Protein AF-A0A8J6HVZ1-F1 (afdb_monomer_lite)

Structure (mmCIF, N/CA/C/O backbone):
data_AF-A0A8J6HVZ1-F1
#
_entry.id   AF-A0A8J6HVZ1-F1
#
loop_
_atom_site.group_PDB
_atom_site.id
_atom_site.type_symbol
_atom_site.label_atom_id
_atom_site.label_alt_id
_atom_site.label_comp_id
_atom_site.label_asym_id
_atom_site.label_entity_id
_atom_site.label_seq_id
_atom_site.pdbx_PDB_ins_code
_atom_site.Cartn_x
_atom_site.Cartn_y
_atom_site.Cartn_z
_atom_site.occupancy
_atom_site.B_iso_or_equiv
_atom_site.auth_seq_id
_atom_site.auth_comp_id
_atom_site.auth_asym_id
_atom_site.auth_atom_id
_atom_site.pdbx_PDB_model_num
ATOM 1 N N . MET A 1 1 ? 13.085 -5.490 -25.145 1.00 41.75 1 MET A N 1
ATOM 2 C CA . MET A 1 1 ? 13.051 -6.208 -23.854 1.00 41.75 1 MET A CA 1
ATOM 3 C C . MET A 1 1 ? 12.872 -5.166 -22.767 1.00 41.75 1 MET A C 1
ATOM 5 O O . MET A 1 1 ? 13.739 -4.311 -22.643 1.00 41.75 1 MET A O 1
ATOM 9 N N . SER A 1 2 ? 11.726 -5.144 -22.085 1.00 51.78 2 SER A N 1
ATOM 10 C CA . SER A 1 2 ? 11.505 -4.265 -20.931 1.00 51.78 2 SER A CA 1
ATOM 11 C C . SER A 1 2 ? 12.405 -4.722 -19.785 1.00 51.78 2 SER A C 1
ATOM 13 O O . SER A 1 2 ? 12.492 -5.918 -19.511 1.00 51.78 2 SER A O 1
ATOM 15 N N . ARG A 1 3 ? 13.127 -3.789 -19.161 1.00 53.78 3 ARG A N 1
ATOM 16 C CA . ARG A 1 3 ? 13.948 -4.080 -17.981 1.00 53.78 3 ARG A CA 1
ATOM 17 C C . ARG A 1 3 ? 13.031 -4.488 -16.826 1.00 53.78 3 ARG A C 1
ATOM 19 O O . ARG A 1 3 ? 11.949 -3.924 -16.681 1.00 53.78 3 ARG A O 1
ATOM 26 N N . GLN A 1 4 ? 13.447 -5.482 -16.046 1.00 55.72 4 GLN A N 1
ATOM 27 C CA . GLN A 1 4 ? 12.685 -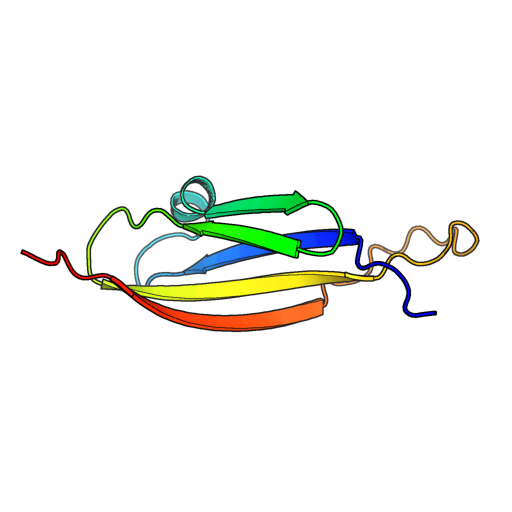5.943 -14.888 1.00 55.72 4 GLN A CA 1
ATOM 28 C C . GLN A 1 4 ? 12.684 -4.842 -13.820 1.00 55.72 4 GLN A C 1
ATOM 30 O O . GLN A 1 4 ? 13.733 -4.286 -13.492 1.00 55.72 4 GLN A O 1
ATOM 35 N N . LEU A 1 5 ? 11.500 -4.507 -13.309 1.00 61.91 5 LEU A N 1
ATOM 36 C CA . LEU A 1 5 ? 11.365 -3.640 -12.144 1.00 61.91 5 LEU A CA 1
ATOM 37 C C . LEU A 1 5 ? 11.779 -4.447 -10.918 1.00 61.91 5 LEU A C 1
ATOM 39 O O . LEU A 1 5 ? 11.276 -5.547 -10.694 1.00 61.91 5 LEU A O 1
ATOM 43 N N . THR A 1 6 ? 12.712 -3.916 -10.141 1.00 65.00 6 THR A N 1
ATOM 44 C CA . THR A 1 6 ? 13.252 -4.595 -8.964 1.00 65.00 6 THR A CA 1
ATOM 45 C C . THR A 1 6 ? 13.057 -3.675 -7.780 1.00 65.00 6 THR A C 1
ATOM 47 O O . THR A 1 6 ? 13.420 -2.510 -7.883 1.00 65.00 6 THR A O 1
ATOM 50 N N . ASP A 1 7 ? 12.557 -4.203 -6.665 1.00 79.75 7 ASP A N 1
ATOM 51 C CA . ASP A 1 7 ? 12.261 -3.457 -5.433 1.00 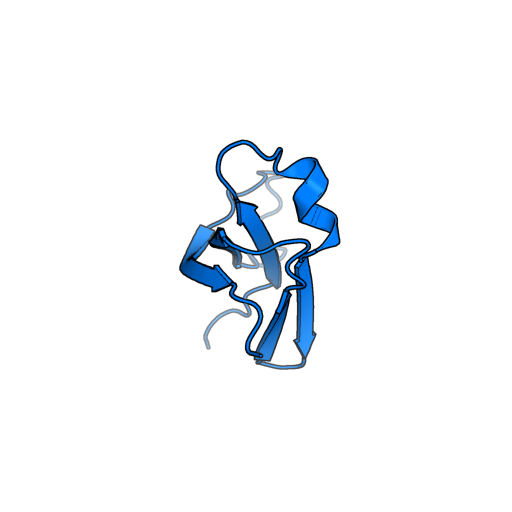79.75 7 ASP A CA 1
ATOM 52 C C . ASP A 1 7 ? 10.930 -2.683 -5.505 1.00 79.75 7 ASP A C 1
ATOM 54 O O . ASP A 1 7 ? 10.835 -1.562 -6.012 1.00 79.75 7 ASP A O 1
ATOM 58 N N . PHE A 1 8 ? 9.871 -3.331 -5.013 1.00 89.00 8 PHE A N 1
ATOM 59 C CA . PHE A 1 8 ? 8.559 -2.722 -4.826 1.00 89.00 8 PHE A CA 1
ATOM 60 C C . PHE A 1 8 ? 8.402 -2.282 -3.376 1.00 89.00 8 PHE A C 1
ATOM 62 O O . PHE A 1 8 ? 8.795 -2.974 -2.443 1.00 89.00 8 PHE A O 1
ATOM 69 N N . MET A 1 9 ? 7.772 -1.134 -3.172 1.00 91.31 9 MET A N 1
ATOM 70 C CA . MET A 1 9 ? 7.425 -0.646 -1.844 1.00 91.31 9 MET A CA 1
ATOM 71 C C . MET A 1 9 ? 5.975 -0.199 -1.834 1.00 91.31 9 MET A C 1
ATOM 73 O O . MET A 1 9 ? 5.464 0.299 -2.833 1.00 91.31 9 MET A O 1
ATOM 77 N N . ALA A 1 10 ? 5.311 -0.358 -0.696 1.00 94.75 10 ALA A N 1
ATOM 78 C CA . ALA A 1 10 ? 3.967 0.157 -0.510 1.00 94.75 10 ALA A CA 1
ATOM 79 C C . ALA A 1 10 ? 3.821 0.814 0.858 1.00 94.75 10 ALA A C 1
ATOM 81 O O . ALA A 1 10 ? 4.323 0.296 1.857 1.00 94.75 10 ALA A O 1
ATOM 82 N N . THR A 1 11 ? 3.121 1.944 0.897 1.00 95.50 11 THR A N 1
ATOM 83 C CA . THR A 1 11 ? 2.801 2.672 2.127 1.00 95.50 11 THR A CA 1
ATOM 84 C C . THR A 1 11 ? 1.294 2.817 2.269 1.00 95.50 11 THR A C 1
ATOM 86 O O . THR A 1 11 ? 0.582 3.119 1.310 1.00 95.50 11 THR A O 1
ATOM 89 N N . LEU A 1 12 ? 0.798 2.549 3.478 1.00 97.12 12 LEU A N 1
ATOM 90 C CA . LEU A 1 12 ? -0.615 2.659 3.820 1.00 97.12 12 LEU A CA 1
ATOM 91 C C . LEU A 1 12 ? -0.830 3.868 4.723 1.00 97.12 12 LEU A C 1
ATOM 93 O O . LEU A 1 12 ? -0.157 4.029 5.740 1.00 97.12 12 LEU A O 1
ATOM 97 N N . HIS A 1 13 ? -1.822 4.668 4.365 1.00 96.94 13 HIS A N 1
ATOM 98 C CA . HIS A 1 13 ? -2.157 5.938 4.988 1.00 96.94 13 HIS A CA 1
ATOM 99 C C . HIS A 1 13 ? -3.575 5.895 5.536 1.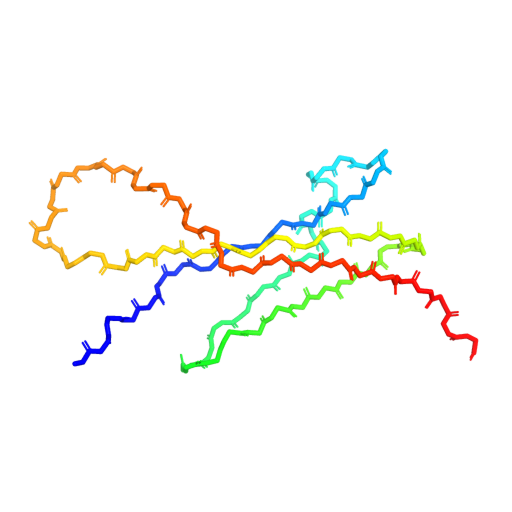00 96.94 13 HIS A C 1
ATOM 101 O O . HIS A 1 13 ? -4.481 5.380 4.882 1.00 96.94 13 HIS A O 1
ATOM 107 N N . LYS A 1 14 ? -3.790 6.489 6.710 1.00 96.38 14 LYS A N 1
ATOM 108 C CA . LYS A 1 14 ? -5.120 6.787 7.250 1.00 96.38 14 LYS A CA 1
ATOM 109 C C . LYS A 1 14 ? -5.059 8.082 8.051 1.00 96.38 14 LYS A C 1
ATOM 111 O O . LYS A 1 14 ? -4.138 8.281 8.839 1.00 96.38 14 LYS A O 1
ATOM 116 N N . ASN A 1 15 ? -6.063 8.939 7.887 1.00 94.50 15 ASN A N 1
ATOM 117 C CA . ASN A 1 15 ? -6.152 10.192 8.635 1.00 94.50 15 ASN A CA 1
ATOM 118 C C . ASN A 1 15 ? -6.109 9.933 10.150 1.00 94.50 15 ASN A C 1
ATOM 120 O O . ASN A 1 15 ? -6.859 9.106 10.665 1.00 94.50 15 ASN A O 1
ATOM 124 N N . GLY A 1 16 ? -5.232 10.652 10.854 1.00 94.50 16 GLY A N 1
ATOM 125 C CA . GLY A 1 16 ? -5.058 10.526 12.304 1.00 94.50 16 GLY A CA 1
ATOM 126 C C . GLY A 1 16 ? -4.244 9.310 12.765 1.00 94.50 16 GLY A C 1
ATOM 127 O O . GLY A 1 16 ? -4.103 9.115 13.971 1.00 94.50 16 GLY A O 1
ATOM 128 N N . VAL A 1 17 ? -3.689 8.503 11.851 1.00 94.75 17 VAL A N 1
ATOM 129 C CA . VAL A 1 17 ? -2.838 7.351 12.185 1.00 94.75 17 VAL A CA 1
ATOM 130 C C . VAL A 1 17 ? -1.457 7.521 11.562 1.00 94.75 17 VAL A C 1
ATOM 132 O O . VAL A 1 17 ? -1.324 7.780 10.371 1.00 94.75 17 VAL A O 1
ATOM 135 N N . GLU A 1 18 ? -0.413 7.342 12.370 1.00 94.50 18 GLU A N 1
ATOM 136 C CA . GLU A 1 18 ? 0.968 7.374 11.886 1.00 94.50 18 GLU A CA 1
ATOM 137 C C . GLU A 1 18 ? 1.259 6.219 10.920 1.00 94.50 18 GLU A C 1
ATOM 139 O O . GLU A 1 18 ? 1.007 5.053 11.237 1.00 94.50 18 GLU A O 1
ATOM 144 N N . GLU A 1 19 ? 1.899 6.526 9.790 1.00 91.06 19 GLU A N 1
ATOM 145 C CA . GLU A 1 19 ? 2.308 5.543 8.776 1.00 91.06 19 GLU A CA 1
ATOM 146 C C . GLU A 1 19 ? 3.136 4.395 9.380 1.00 91.06 19 GLU A C 1
ATOM 148 O O . GLU A 1 19 ? 2.918 3.223 9.076 1.00 91.06 19 GLU A O 1
ATOM 153 N N . LYS A 1 20 ? 4.027 4.700 10.333 1.00 93.25 20 LYS A N 1
ATOM 154 C CA . LYS A 1 20 ? 4.860 3.695 11.013 1.00 93.25 20 LYS A CA 1
ATOM 155 C C . LYS A 1 20 ? 4.037 2.633 11.750 1.00 93.25 20 LYS A C 1
ATOM 157 O O . LYS A 1 20 ? 4.486 1.499 11.891 1.00 93.25 20 LYS A O 1
ATOM 162 N N . ARG A 1 21 ? 2.836 2.971 12.230 1.00 94.81 21 ARG A N 1
ATOM 163 C CA . ARG A 1 21 ? 1.920 1.995 12.843 1.00 94.81 21 ARG A CA 1
ATOM 164 C C . ARG A 1 21 ? 1.227 1.130 11.793 1.00 94.81 21 ARG A C 1
ATOM 166 O O . ARG A 1 21 ? 0.825 0.013 12.122 1.00 94.81 21 ARG A O 1
ATOM 173 N N . LEU A 1 22 ? 1.085 1.650 10.573 1.00 95.31 22 LEU A N 1
ATOM 174 C CA . LEU A 1 22 ? 0.424 1.001 9.447 1.00 95.31 22 LEU A CA 1
ATOM 175 C C . LEU A 1 22 ? 1.356 0.116 8.610 1.00 95.31 22 LEU A C 1
ATOM 177 O O . LEU A 1 22 ? 0.878 -0.825 7.985 1.00 95.31 22 LEU A O 1
ATOM 181 N N . SER A 1 23 ? 2.670 0.342 8.652 1.00 93.19 23 SER A N 1
ATOM 182 C CA . SER A 1 23 ? 3.658 -0.417 7.868 1.00 93.19 23 SER A CA 1
ATOM 183 C C . SER A 1 23 ? 3.589 -1.935 8.074 1.00 93.19 23 SER A C 1
ATOM 185 O O . SER A 1 23 ? 3.731 -2.692 7.123 1.00 93.19 23 SER A O 1
ATOM 187 N N . LYS A 1 24 ? 3.290 -2.399 9.294 1.00 95.00 24 LYS A N 1
ATOM 188 C CA . LYS A 1 24 ? 3.133 -3.833 9.611 1.00 95.00 24 LYS A CA 1
ATOM 189 C C . LYS A 1 24 ? 1.887 -4.490 9.003 1.00 95.00 24 LYS A C 1
ATOM 191 O O . LYS A 1 24 ? 1.748 -5.706 9.075 1.00 95.00 24 LYS A O 1
ATOM 196 N N . PHE A 1 25 ? 0.958 -3.692 8.482 1.00 96.00 25 PHE A N 1
ATOM 197 C CA . PHE A 1 25 ? -0.293 -4.153 7.882 1.00 96.00 25 PHE A CA 1
ATOM 198 C C . PHE A 1 25 ? -0.224 -4.242 6.357 1.00 96.00 25 PHE A C 1
ATOM 200 O O . PHE A 1 25 ? -1.227 -4.575 5.729 1.00 96.00 25 PHE A O 1
ATOM 207 N N . VAL A 1 26 ? 0.940 -3.955 5.774 1.00 95.44 26 VAL A N 1
ATOM 208 C CA . VAL A 1 26 ? 1.206 -4.095 4.347 1.00 95.44 26 VAL A CA 1
ATOM 209 C C . VAL A 1 26 ? 2.404 -5.006 4.168 1.00 95.44 26 VAL A C 1
ATOM 211 O O . VAL A 1 26 ? 3.461 -4.795 4.758 1.00 95.44 26 VAL A O 1
ATOM 214 N N . SER A 1 27 ? 2.257 -6.002 3.313 1.00 94.44 27 SER A N 1
ATOM 215 C CA . SER A 1 27 ? 3.373 -6.781 2.801 1.00 94.44 27 SER A CA 1
ATOM 216 C C . SER A 1 27 ? 3.222 -6.950 1.299 1.00 94.44 27 SER A C 1
ATOM 218 O O . SER A 1 27 ? 2.140 -6.766 0.737 1.00 94.44 27 SER A O 1
ATOM 220 N N . HIS A 1 28 ? 4.319 -7.276 0.630 1.00 93.44 28 HIS A N 1
ATOM 221 C CA . HIS A 1 28 ? 4.286 -7.613 -0.779 1.00 93.44 28 HIS A CA 1
ATOM 222 C C . HIS A 1 28 ? 5.153 -8.837 -1.038 1.00 93.44 28 HIS A C 1
ATOM 224 O O . HIS A 1 28 ? 6.099 -9.107 -0.299 1.00 93.44 28 HIS A O 1
ATOM 230 N N . ASN A 1 29 ? 4.810 -9.572 -2.085 1.00 91.69 29 ASN A N 1
ATOM 231 C CA . ASN A 1 29 ? 5.604 -10.674 -2.594 1.00 91.69 29 ASN A CA 1
ATOM 232 C C . ASN A 1 29 ? 5.688 -10.558 -4.113 1.00 91.69 29 ASN A C 1
ATOM 234 O O . ASN A 1 29 ? 4.675 -10.309 -4.768 1.00 91.69 29 ASN A O 1
ATOM 238 N N . VAL A 1 30 ? 6.884 -10.750 -4.657 1.00 89.44 30 VAL A N 1
ATOM 239 C CA . VAL A 1 30 ? 7.115 -10.792 -6.101 1.00 89.44 30 VAL A CA 1
ATOM 240 C C . VAL A 1 30 ? 7.318 -12.253 -6.484 1.00 89.44 30 VAL A C 1
ATOM 242 O O . VAL A 1 30 ? 8.198 -12.912 -5.936 1.00 89.44 30 VAL A O 1
ATOM 245 N N . SER A 1 31 ? 6.487 -12.761 -7.390 1.00 89.25 31 SER A N 1
ATOM 246 C CA . SER A 1 31 ? 6.619 -14.098 -7.968 1.00 89.25 31 SER A CA 1
ATOM 247 C C . SER A 1 31 ? 6.568 -13.967 -9.480 1.00 89.25 31 SER A C 1
ATOM 249 O O . SER A 1 31 ? 5.533 -13.581 -10.025 1.00 89.25 31 SER A O 1
ATOM 251 N N . ASP A 1 32 ? 7.682 -14.283 -10.137 1.00 85.88 32 ASP A N 1
ATOM 252 C CA . ASP A 1 32 ? 7.867 -14.109 -11.579 1.00 85.88 32 ASP A CA 1
ATOM 253 C C . ASP A 1 32 ? 7.507 -12.677 -12.022 1.00 85.88 32 ASP A C 1
ATOM 255 O O . ASP A 1 32 ? 8.132 -11.715 -11.573 1.00 85.88 32 ASP A O 1
ATOM 259 N N . ASP A 1 33 ? 6.469 -12.527 -12.847 1.00 84.94 33 ASP A N 1
ATOM 260 C CA . ASP A 1 33 ? 6.004 -11.246 -13.390 1.00 84.94 33 ASP A CA 1
ATOM 261 C C . ASP A 1 33 ? 4.849 -10.618 -12.584 1.00 84.94 33 ASP A C 1
ATOM 263 O O . ASP A 1 33 ? 4.276 -9.603 -12.986 1.00 84.94 33 ASP A O 1
ATOM 267 N N . ILE A 1 34 ? 4.471 -11.217 -11.450 1.00 88.50 34 ILE A N 1
ATOM 268 C CA . ILE A 1 34 ? 3.342 -10.773 -10.629 1.00 88.50 34 ILE A CA 1
ATOM 269 C C . ILE A 1 34 ? 3.847 -10.270 -9.278 1.00 88.50 34 ILE A C 1
ATOM 271 O O . ILE A 1 34 ? 4.423 -11.012 -8.480 1.00 88.50 34 ILE A O 1
ATOM 275 N N . VAL A 1 35 ? 3.539 -9.009 -8.971 1.00 91.25 35 VAL A N 1
ATOM 276 C CA . VAL A 1 35 ? 3.661 -8.462 -7.617 1.00 91.25 35 VAL A CA 1
ATOM 277 C C . VAL A 1 35 ? 2.307 -8.517 -6.911 1.00 91.25 35 VAL A C 1
ATOM 279 O O . VAL A 1 35 ? 1.308 -7.984 -7.389 1.00 91.25 35 VAL A O 1
ATOM 282 N N . THR A 1 36 ? 2.268 -9.179 -5.757 1.00 94.25 36 THR A N 1
ATOM 283 C CA . THR A 1 36 ? 1.069 -9.302 -4.919 1.00 94.25 36 THR A CA 1
ATOM 284 C C . THR A 1 36 ? 1.247 -8.481 -3.652 1.00 94.25 36 THR A C 1
ATOM 286 O O . THR A 1 36 ? 2.154 -8.756 -2.870 1.00 94.25 36 THR A O 1
ATOM 289 N N . PHE A 1 37 ? 0.362 -7.512 -3.416 1.00 95.19 37 PHE A N 1
ATOM 290 C CA . PHE A 1 37 ? 0.312 -6.737 -2.174 1.00 95.19 37 PHE A CA 1
ATOM 291 C C . PHE A 1 37 ? -0.782 -7.291 -1.260 1.00 95.19 37 PHE A C 1
ATOM 293 O O . PHE A 1 37 ? -1.943 -7.373 -1.656 1.00 95.19 37 PHE A O 1
ATOM 300 N N . SER A 1 38 ? -0.415 -7.659 -0.035 1.00 95.88 38 SER A N 1
ATOM 301 C CA . SER A 1 38 ? -1.339 -8.120 1.002 1.00 95.88 38 SER A CA 1
ATOM 302 C C . SER A 1 38 ? -1.537 -7.015 2.033 1.00 95.88 38 SER A C 1
ATOM 304 O O . SER A 1 38 ? -0.572 -6.549 2.639 1.00 95.88 38 SER A O 1
ATOM 306 N N . ILE A 1 39 ? -2.788 -6.597 2.237 1.00 95.44 39 ILE A N 1
ATOM 307 C CA . ILE A 1 39 ? -3.145 -5.528 3.173 1.00 95.44 39 ILE A CA 1
ATOM 308 C C . ILE A 1 39 ? -4.139 -6.062 4.204 1.00 95.44 39 ILE A C 1
ATOM 310 O O . ILE A 1 39 ? -5.153 -6.654 3.845 1.00 95.44 39 ILE A O 1
ATOM 314 N N . SER A 1 40 ? -3.857 -5.839 5.488 1.00 94.88 40 SER A N 1
ATOM 315 C CA . SER A 1 40 ? -4.745 -6.188 6.606 1.00 94.88 40 SER A CA 1
ATOM 316 C C . SER A 1 40 ? -5.216 -4.932 7.330 1.00 94.88 40 SER A C 1
ATOM 318 O O . SER A 1 40 ? -4.440 -4.294 8.030 1.00 94.88 40 SER A O 1
ATOM 320 N N . PHE A 1 41 ? -6.487 -4.559 7.204 1.00 93.69 41 PHE A N 1
ATOM 321 C CA . PHE A 1 41 ? -6.982 -3.331 7.832 1.00 93.69 41 PHE A CA 1
ATOM 322 C C . PHE A 1 41 ? -7.222 -3.537 9.336 1.00 93.69 41 PHE A C 1
ATOM 324 O O . PH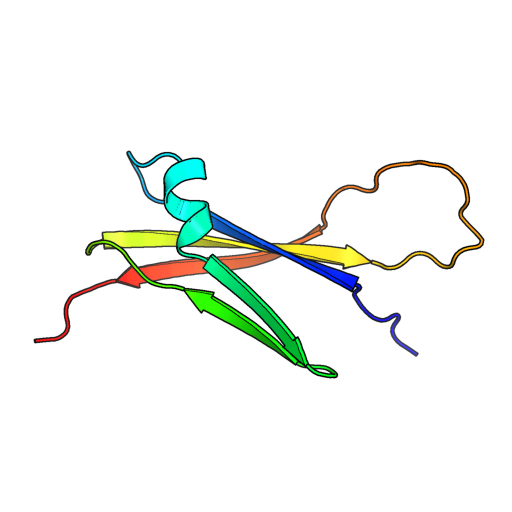E A 1 41 ? -8.024 -4.398 9.700 1.00 93.69 41 PHE A O 1
ATOM 331 N N . PRO A 1 42 ? -6.565 -2.764 10.224 1.00 91.44 42 PRO A N 1
ATOM 332 C CA . PRO A 1 42 ? -6.737 -2.920 11.670 1.00 91.44 42 PRO A CA 1
ATOM 333 C C . PRO A 1 42 ? -8.120 -2.493 12.167 1.00 91.44 42 PRO A C 1
ATOM 335 O O . PRO A 1 42 ? -8.583 -2.963 13.202 1.00 91.44 42 PRO A O 1
ATOM 338 N N . GLU A 1 43 ? -8.762 -1.576 11.453 1.00 92.62 43 GLU A N 1
ATOM 339 C CA . GLU A 1 43 ? -10.059 -1.014 11.793 1.00 92.62 43 GLU A CA 1
ATOM 340 C C . GLU A 1 43 ? -10.785 -0.584 10.516 1.00 92.62 43 GLU A C 1
ATOM 342 O O . GLU A 1 43 ? -10.218 -0.561 9.420 1.00 92.62 43 GLU A O 1
ATOM 347 N N . GLU A 1 44 ? -12.063 -0.255 10.656 1.00 93.75 44 GLU A N 1
ATOM 348 C CA . GLU A 1 44 ? -12.836 0.303 9.557 1.00 93.75 44 GLU A CA 1
ATOM 349 C C . GLU A 1 44 ? -12.367 1.719 9.215 1.00 93.75 44 GLU A C 1
ATOM 351 O O . GLU A 1 44 ? -11.778 2.449 10.026 1.00 93.75 44 GLU A O 1
ATOM 356 N N . GLY A 1 45 ? -12.665 2.120 7.988 1.00 95.00 45 GLY A N 1
ATOM 357 C CA . GLY A 1 45 ? -12.453 3.471 7.508 1.00 95.00 45 GLY A CA 1
ATOM 358 C C . GLY A 1 45 ? -11.833 3.513 6.124 1.00 95.00 45 GLY A C 1
ATOM 359 O O . GLY A 1 45 ? -11.772 2.522 5.397 1.00 95.00 45 GLY A O 1
ATOM 360 N N . GLN A 1 46 ? -11.383 4.708 5.768 1.00 96.62 46 GLN A N 1
ATOM 361 C CA . GLN A 1 46 ? -10.789 4.995 4.477 1.00 96.62 46 GLN A CA 1
ATOM 362 C C . GLN A 1 46 ? -9.266 5.037 4.587 1.00 96.62 46 GLN A C 1
ATOM 364 O O . GLN A 1 46 ? -8.720 5.700 5.471 1.00 96.62 46 GLN A O 1
ATOM 369 N N . TYR A 1 47 ? -8.604 4.341 3.670 1.00 97.44 47 TYR A N 1
ATOM 370 C CA . TYR A 1 47 ? -7.157 4.225 3.601 1.00 97.44 47 TYR A CA 1
ATOM 371 C C . TYR A 1 47 ? -6.647 4.654 2.227 1.00 97.44 47 TYR A C 1
ATOM 373 O O . TYR A 1 47 ? -7.270 4.363 1.207 1.00 97.44 47 TYR A O 1
ATOM 381 N N . GLY A 1 48 ? -5.494 5.314 2.202 1.00 97.62 48 GLY A N 1
ATOM 382 C CA . GLY A 1 48 ? -4.708 5.517 0.989 1.00 97.62 48 GLY A CA 1
ATOM 383 C C . GLY A 1 48 ? -3.624 4.450 0.889 1.00 97.62 48 GLY A C 1
ATOM 384 O O . GLY A 1 48 ? -2.958 4.180 1.883 1.00 97.62 48 GLY A O 1
ATOM 385 N N . LEU A 1 49 ? -3.436 3.850 -0.282 1.00 97.31 49 LEU A N 1
ATOM 386 C CA . LEU A 1 49 ? -2.312 2.956 -0.564 1.00 97.31 49 LEU A CA 1
ATOM 387 C C . LEU A 1 49 ? -1.490 3.550 -1.703 1.00 97.31 49 LEU A C 1
ATOM 389 O O . LEU A 1 49 ? -2.006 3.709 -2.809 1.00 97.31 49 LEU A O 1
ATOM 393 N N . ASP A 1 50 ? -0.224 3.836 -1.431 1.00 96.62 50 ASP A N 1
ATOM 394 C CA . ASP A 1 50 ? 0.748 4.254 -2.433 1.00 96.62 50 ASP A CA 1
ATOM 395 C C . ASP A 1 50 ? 1.704 3.107 -2.732 1.00 96.62 50 ASP A C 1
ATOM 397 O O . ASP A 1 50 ? 2.241 2.491 -1.814 1.00 96.62 50 ASP A O 1
ATOM 401 N N . ILE A 1 51 ? 1.910 2.818 -4.016 1.00 95.19 51 ILE A N 1
ATOM 402 C CA . ILE A 1 51 ? 2.838 1.793 -4.490 1.00 95.19 51 ILE A CA 1
ATOM 403 C C . ILE A 1 51 ? 3.941 2.467 -5.284 1.00 95.19 51 ILE A C 1
ATOM 405 O O . ILE A 1 51 ? 3.682 3.228 -6.220 1.00 95.19 51 ILE A O 1
ATOM 409 N N . TYR A 1 52 ? 5.168 2.123 -4.928 1.00 92.88 52 TYR A N 1
ATOM 410 C CA . TYR A 1 52 ? 6.381 2.604 -5.547 1.00 92.88 52 TYR A CA 1
ATOM 411 C C . TYR A 1 52 ? 7.209 1.447 -6.093 1.00 92.88 52 TYR A C 1
ATOM 413 O O . TYR A 1 52 ? 7.131 0.317 -5.606 1.00 92.88 52 TYR A O 1
ATOM 421 N N . THR A 1 53 ? 8.047 1.750 -7.073 1.00 89.50 53 THR A N 1
ATOM 422 C CA . THR A 1 53 ? 9.028 0.815 -7.615 1.00 89.50 53 THR A CA 1
ATOM 423 C C . THR A 1 53 ? 10.348 1.517 -7.898 1.00 89.50 53 THR A C 1
ATOM 425 O O . THR A 1 53 ? 10.426 2.750 -7.942 1.00 89.50 53 THR A O 1
ATOM 428 N N . ARG A 1 54 ? 11.385 0.721 -8.129 1.00 82.81 54 ARG A N 1
ATOM 429 C CA . ARG A 1 54 ? 12.673 1.169 -8.636 1.00 82.81 54 ARG A CA 1
ATOM 430 C C . ARG A 1 54 ? 12.983 0.438 -9.940 1.00 82.81 54 ARG A C 1
ATOM 432 O O . ARG A 1 54 ? 12.813 -0.773 -10.067 1.00 82.81 54 ARG A O 1
ATOM 439 N N . GLU A 1 55 ? 13.456 1.183 -10.930 1.00 70.69 55 GLU A N 1
ATOM 440 C CA . GLU A 1 55 ? 14.024 0.570 -12.128 1.00 70.69 55 GLU A CA 1
ATOM 441 C C . GLU A 1 55 ? 15.418 0.017 -11.795 1.00 70.69 55 GLU A C 1
ATOM 443 O O . GLU A 1 55 ? 16.243 0.727 -11.211 1.00 70.69 55 GLU A O 1
ATOM 448 N N . MET A 1 56 ? 15.702 -1.239 -12.162 1.00 62.56 56 MET A N 1
ATOM 449 C CA . MET A 1 56 ? 17.064 -1.761 -12.069 1.00 62.56 56 MET A CA 1
ATOM 450 C C . MET A 1 56 ? 17.914 -1.123 -13.173 1.00 62.56 56 MET A C 1
ATOM 452 O O . MET A 1 56 ? 17.826 -1.500 -14.345 1.00 62.56 56 MET A O 1
ATOM 456 N N . MET A 1 57 ? 18.755 -0.153 -12.816 1.00 56.81 57 MET A N 1
ATOM 457 C CA . MET A 1 57 ? 19.844 0.252 -13.700 1.00 56.81 57 MET A CA 1
ATOM 458 C C . MET A 1 57 ? 20.897 -0.858 -13.717 1.00 56.81 57 MET A C 1
ATOM 460 O O . MET A 1 57 ? 21.247 -1.433 -12.686 1.00 56.81 57 MET A O 1
ATOM 464 N N . SER A 1 58 ? 21.363 -1.207 -14.917 1.00 51.47 58 SER A N 1
ATOM 465 C CA . SER A 1 58 ? 22.436 -2.177 -15.118 1.00 51.47 58 SER A CA 1
ATOM 466 C C . SER A 1 58 ? 23.641 -1.821 -14.252 1.00 51.47 58 SER A C 1
ATOM 468 O O . SER A 1 58 ? 24.011 -0.654 -14.191 1.00 51.47 58 SER A O 1
ATOM 470 N N . VAL A 1 59 ? 24.294 -2.838 -13.684 1.00 53.53 59 VAL A N 1
ATOM 471 C CA . VAL A 1 59 ? 25.485 -2.813 -12.800 1.00 53.53 59 VAL A CA 1
ATOM 472 C C . VAL A 1 59 ? 26.653 -1.914 -13.289 1.00 53.53 59 VAL A C 1
ATOM 474 O O . VAL A 1 59 ? 27.614 -1.680 -12.567 1.00 53.53 59 VAL A O 1
ATOM 477 N N . LEU A 1 60 ? 26.573 -1.384 -14.510 1.00 52.69 60 LEU A N 1
ATOM 478 C CA . LEU A 1 60 ? 27.506 -0.437 -15.118 1.00 52.69 60 LEU A CA 1
ATOM 479 C C . LEU A 1 60 ? 27.346 1.016 -14.621 1.00 52.69 60 LEU A C 1
ATOM 481 O O . LEU A 1 60 ? 28.317 1.764 -14.690 1.00 52.69 60 LEU A O 1
ATOM 485 N N . ASP A 1 61 ? 26.193 1.409 -14.070 1.00 52.75 61 ASP A N 1
ATOM 486 C CA . ASP A 1 61 ? 26.006 2.715 -13.412 1.00 52.75 61 ASP A CA 1
ATOM 487 C C . ASP A 1 61 ? 26.440 2.616 -11.943 1.00 52.75 61 ASP A C 1
ATOM 489 O O . ASP A 1 61 ? 25.652 2.549 -11.005 1.00 52.75 61 ASP A O 1
ATOM 493 N N . SER A 1 62 ? 27.755 2.532 -11.751 1.00 48.62 62 SER A N 1
ATOM 494 C CA . SER A 1 62 ? 28.410 2.537 -10.439 1.00 48.62 62 SER A CA 1
ATOM 495 C C . SER A 1 62 ? 28.6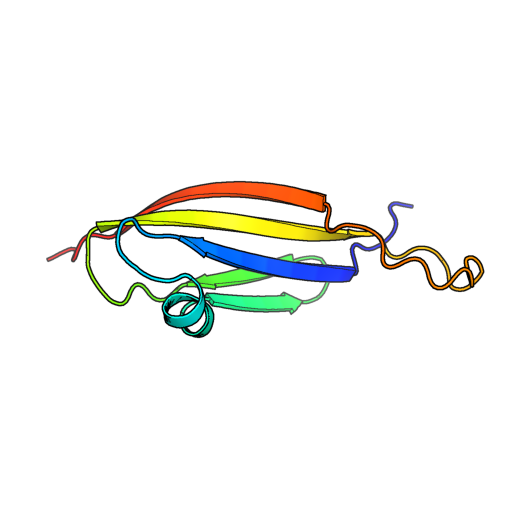10 3.962 -9.893 1.00 48.62 62 SER A C 1
ATOM 497 O O . SER A 1 62 ? 29.607 4.226 -9.220 1.00 48.62 62 SER A O 1
ATOM 499 N N . SER A 1 63 ? 27.706 4.907 -10.176 1.00 52.75 63 SER A N 1
ATOM 500 C CA . SER A 1 63 ? 27.583 6.115 -9.355 1.00 52.75 63 SER A CA 1
ATOM 501 C C . SER A 1 63 ? 26.631 5.759 -8.214 1.00 52.75 63 SER A C 1
ATOM 503 O O . SER A 1 63 ? 25.519 5.305 -8.441 1.00 52.75 63 SER A O 1
ATOM 505 N N . GLY A 1 64 ? 27.065 5.870 -6.957 1.00 52.62 64 GLY A N 1
ATOM 506 C CA . GLY A 1 64 ? 26.275 5.498 -5.769 1.00 52.62 64 GLY A CA 1
ATOM 507 C C . GLY A 1 64 ? 25.046 6.383 -5.506 1.00 52.62 64 GLY A C 1
ATOM 508 O O . GLY A 1 64 ? 24.730 6.681 -4.352 1.00 52.62 64 GLY A O 1
ATOM 509 N N . GLU A 1 65 ? 24.379 6.855 -6.553 1.00 55.47 65 GLU A N 1
ATOM 510 C CA . GLU A 1 65 ? 23.230 7.736 -6.504 1.00 55.47 65 GLU A CA 1
ATOM 511 C C . GLU A 1 65 ? 21.996 6.914 -6.129 1.00 55.47 65 GLU A C 1
ATOM 513 O O . GLU A 1 65 ? 21.490 6.081 -6.879 1.00 55.47 65 GLU A O 1
ATOM 518 N N . LYS A 1 66 ? 21.505 7.127 -4.904 1.00 55.31 66 LYS A N 1
ATOM 519 C CA . LYS A 1 66 ? 20.235 6.564 -4.439 1.00 55.31 66 LYS A CA 1
ATOM 520 C C . LYS A 1 66 ? 19.111 7.133 -5.304 1.00 55.31 66 LYS A C 1
ATOM 522 O O . LYS A 1 66 ? 18.551 8.175 -4.974 1.00 55.31 66 LYS A O 1
ATOM 527 N N . HIS A 1 67 ? 18.780 6.463 -6.406 1.00 60.19 67 HIS A N 1
ATOM 528 C CA . HIS A 1 67 ? 17.689 6.907 -7.266 1.00 60.19 67 HIS A CA 1
ATOM 529 C C . HIS A 1 67 ? 16.384 7.006 -6.459 1.00 60.19 67 HIS A C 1
ATOM 531 O O . HIS A 1 67 ? 16.126 6.212 -5.545 1.00 60.19 67 HIS A O 1
ATOM 537 N N . LEU A 1 68 ? 15.577 8.016 -6.762 1.00 72.06 68 LEU A N 1
ATOM 538 C CA . LEU A 1 68 ? 14.283 8.212 -6.120 1.00 72.06 68 LEU A CA 1
ATOM 539 C C . LEU A 1 68 ? 13.340 7.067 -6.512 1.00 72.06 68 LEU A C 1
ATOM 541 O O . LEU A 1 68 ? 13.408 6.552 -7.625 1.00 72.06 68 LEU A O 1
ATOM 545 N N . LEU A 1 69 ? 12.475 6.657 -5.586 1.00 81.81 69 LEU A N 1
ATOM 546 C CA . LEU A 1 69 ? 11.418 5.693 -5.876 1.00 81.81 69 LEU A CA 1
ATOM 547 C C . LEU A 1 69 ? 10.406 6.320 -6.844 1.00 81.81 69 LEU A C 1
ATOM 549 O O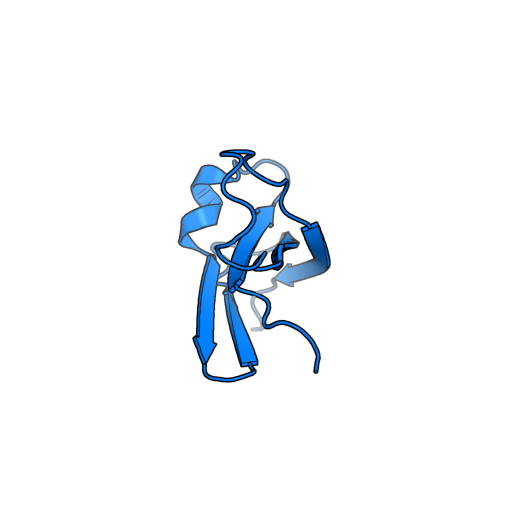 . LEU A 1 69 ? 9.955 7.447 -6.631 1.00 81.81 69 LEU A O 1
ATOM 553 N N . THR A 1 70 ? 10.025 5.590 -7.887 1.00 87.56 70 THR A N 1
ATOM 554 C CA . THR A 1 70 ? 8.981 6.014 -8.821 1.00 87.56 70 THR A CA 1
ATOM 555 C C . THR A 1 70 ? 7.621 5.618 -8.267 1.00 87.56 70 THR A C 1
ATOM 557 O O . THR A 1 70 ? 7.419 4.469 -7.886 1.00 87.56 70 THR A O 1
ATOM 560 N N . HIS A 1 71 ? 6.680 6.561 -8.218 1.00 91.94 71 HIS A N 1
ATOM 561 C CA . HIS A 1 71 ? 5.299 6.288 -7.816 1.00 91.94 71 HIS A CA 1
ATOM 562 C C . HIS A 1 71 ? 4.538 5.635 -8.980 1.00 91.94 71 HIS A C 1
ATOM 564 O O . HIS A 1 71 ? 4.495 6.191 -10.076 1.00 91.94 71 HIS A O 1
ATOM 570 N N . CYS A 1 72 ? 3.985 4.442 -8.758 1.00 90.56 72 CYS A N 1
ATOM 571 C CA . CYS A 1 72 ? 3.356 3.628 -9.802 1.00 90.56 72 CYS A CA 1
ATOM 572 C C . CYS A 1 72 ? 1.836 3.655 -9.724 1.00 90.56 72 CYS A C 1
ATOM 574 O O . CYS A 1 72 ? 1.154 3.786 -10.739 1.00 90.56 72 CYS A O 1
ATOM 576 N N . CYS A 1 73 ? 1.295 3.457 -8.523 1.00 94.44 73 CYS A N 1
ATOM 577 C CA . CYS A 1 73 ? -0.138 3.310 -8.319 1.00 94.44 73 CYS A CA 1
ATOM 578 C C . CYS A 1 73 ? -0.555 3.976 -7.014 1.00 94.44 73 CYS A C 1
ATOM 580 O O . CYS A 1 73 ? 0.161 3.918 -6.016 1.00 94.44 73 CYS A O 1
ATOM 582 N N . LYS A 1 74 ? -1.746 4.574 -7.026 1.00 96.31 74 LYS A N 1
ATOM 583 C CA . LYS A 1 74 ? -2.422 5.095 -5.840 1.00 96.31 74 LYS A CA 1
ATOM 584 C C . LYS A 1 74 ? -3.818 4.507 -5.783 1.00 96.31 74 LYS A C 1
ATOM 586 O O . LYS A 1 74 ? -4.540 4.562 -6.776 1.00 96.31 74 LYS A O 1
ATOM 591 N N . TYR A 1 75 ? -4.206 4.010 -4.620 1.00 97.00 75 TYR A N 1
ATOM 592 C CA . TYR A 1 75 ? -5.549 3.500 -4.378 1.00 97.00 75 TYR A CA 1
ATOM 593 C C . TYR A 1 75 ? -6.179 4.202 -3.183 1.00 97.00 75 TYR A C 1
ATOM 595 O O . TYR A 1 75 ? -5.507 4.508 -2.198 1.00 97.00 75 TYR A O 1
ATOM 603 N N . LEU A 1 76 ? -7.490 4.414 -3.269 1.00 97.25 76 LEU A N 1
ATOM 604 C CA . LEU A 1 76 ? -8.330 4.791 -2.141 1.00 97.25 76 LEU A CA 1
ATOM 605 C C . LEU A 1 76 ? -9.193 3.584 -1.782 1.00 97.25 76 LEU A C 1
ATOM 607 O O . LEU A 1 76 ? -9.982 3.120 -2.604 1.00 97.25 76 LEU A O 1
ATOM 611 N N . ILE A 1 77 ? -9.027 3.060 -0.573 1.00 96.00 77 ILE A N 1
ATOM 612 C CA . ILE A 1 77 ? -9.661 1.820 -0.133 1.00 96.00 77 ILE A CA 1
ATOM 613 C C . ILE A 1 77 ? -10.616 2.135 1.013 1.00 96.00 77 ILE A C 1
ATOM 615 O O . ILE A 1 77 ? -10.211 2.684 2.034 1.00 96.00 77 ILE A O 1
ATOM 619 N N . ASN A 1 78 ? -11.885 1.761 0.857 1.00 95.44 78 ASN A N 1
ATOM 620 C CA . ASN A 1 78 ? -12.867 1.816 1.935 1.00 95.44 78 ASN A CA 1
ATOM 621 C C . ASN A 1 78 ? -12.969 0.426 2.571 1.00 95.44 78 ASN A C 1
ATOM 623 O O . ASN A 1 78 ? -13.453 -0.512 1.942 1.00 95.44 78 ASN A O 1
ATOM 627 N N . SER A 1 79 ? -12.491 0.301 3.807 1.00 93.56 79 SER A N 1
ATOM 628 C CA . SER A 1 79 ? -12.594 -0.911 4.616 1.00 93.56 79 SER A CA 1
ATOM 629 C C . SER A 1 79 ? -13.817 -0.815 5.524 1.00 93.56 79 SER A C 1
ATOM 631 O O . SER A 1 79 ? -13.891 0.051 6.397 1.00 93.56 79 SER A O 1
ATOM 633 N N . SER A 1 80 ? -14.776 -1.710 5.319 1.00 89.88 80 SER A N 1
ATOM 634 C CA . SER A 1 80 ? -15.969 -1.878 6.151 1.00 89.88 80 SER A CA 1
ATOM 635 C C . SER A 1 80 ? -16.046 -3.328 6.616 1.00 89.88 80 SER A C 1
ATOM 637 O O . SER A 1 80 ? -15.778 -4.228 5.814 1.00 89.88 80 SER A O 1
ATOM 639 N N . LYS A 1 81 ? -16.472 -3.589 7.855 1.00 77.75 81 LYS A N 1
ATOM 640 C CA . LYS A 1 81 ? -16.898 -4.928 8.264 1.00 77.75 81 LYS A CA 1
ATOM 641 C C . LYS A 1 81 ? -18.107 -5.268 7.416 1.00 77.75 81 LYS A C 1
ATOM 643 O O . LYS A 1 81 ? -19.174 -4.671 7.543 1.00 77.75 81 LYS A O 1
ATOM 648 N N . ARG A 1 82 ? -17.928 -6.207 6.496 1.00 63.41 82 ARG A N 1
ATOM 649 C CA . ARG A 1 82 ? -19.075 -6.829 5.855 1.00 63.41 82 ARG A CA 1
ATOM 650 C C . ARG A 1 82 ? -19.650 -7.789 6.895 1.00 63.41 82 ARG A C 1
ATOM 652 O O . ARG A 1 82 ? -18.979 -8.761 7.232 1.00 63.41 82 ARG A O 1
ATOM 659 N N . ASN A 1 83 ? -20.797 -7.413 7.468 1.00 45.44 83 ASN A N 1
ATOM 660 C CA . ASN A 1 83 ? -21.628 -8.298 8.288 1.00 45.44 83 ASN A CA 1
ATOM 661 C C . ASN A 1 83 ? -21.938 -9.593 7.534 1.00 45.44 83 ASN A C 1
ATOM 663 O O . ASN A 1 83 ? -22.135 -9.512 6.297 1.00 45.44 83 ASN A O 1
#

InterPro domains:
  IPR053041 Transglutaminase-like Superfamily Modulators [PTHR47020] (1-82)
  IPR056564 KY-like, immunoglobulin-like domain [PF23265] (5-82)

Radius of gyration: 15.58 Å; chains: 1; bounding box: 50×25×37 Å

Sequence (83 aa):
MSRQLTDFMATLHKNGVEEKRLSKFVSHNVSDDIVTFSISFPEEGQYGLDIYTREMMSVLDSSGEKHLLTHCCKYLINSSKRN

Organism: Tenebrio molitor (NCBI:txid7067)

Secondary structure (DSSP, 8-state):
-PPPEEEEEEEEEBTTB-HHHHGGGEEEEEETTEEEEEE--SSSEEEEEEEEEEE---TT--S---PPPEEEEEEEEEE----

Foldseek 3Di:
DDADWDDKDKWKDDPPDDRVVQRVQWDWDDDPPDIDIGGDDPDFDKMKMWMWIHGDDPPVPPPPDPDDTHTDDIDIDGDDPPD

pLDDT: mean 83.08, std 16.99, range [41.75, 97.62]